Protein AF-A0A090LKA0-F1 (afdb_monomer_lite)

Secondary structure (DSSP, 8-state):
----PPPEES-GGGTTTTS-TTS-EESTTSSSHHHHHHHHHHHHH-HHHHHHTTGGGGG-----

InterPro domains:
  IPR001503 Glycosyl transferase family 10 [PTHR11929] (5-58)
  IPR038577 GT10-like, C-terminal domain superfamily [G3DSA:3.40.50.11660] (3-63)
  IPR055270 Fucosyltransferase, C-terminal [PF00852] (5-58)

Foldseek 3Di:
DPDLDAAEAADLVVPPVPDPSLRHHYPVVDPDPVRVVVVVVVCVVPVVSVCSSCVVPVVPDPDD

Organism: Strongyloides ratti (NCBI:txid34506)

Sequence (64 aa):
MPFTSIPIVNVRKLYENNIPKDSFIAMDDFKSPRKLVRYLKFLIKNKSKYLKFFDHRKLGWQTE

Radius of gyration: 12.85 Å; chains: 1; bounding box: 27×39×24 Å

pLDDT: mean 88.04, std 14.53, range [44.62, 98.62]

Structure (mmCIF, N/CA/C/O backbone):
data_AF-A0A090LKA0-F1
#
_entry.id   AF-A0A090LKA0-F1
#
loop_
_atom_site.group_PDB
_atom_site.id
_atom_site.type_symbol
_atom_site.label_atom_id
_atom_site.label_alt_id
_atom_site.label_comp_id
_atom_site.label_asym_id
_atom_site.label_entity_id
_atom_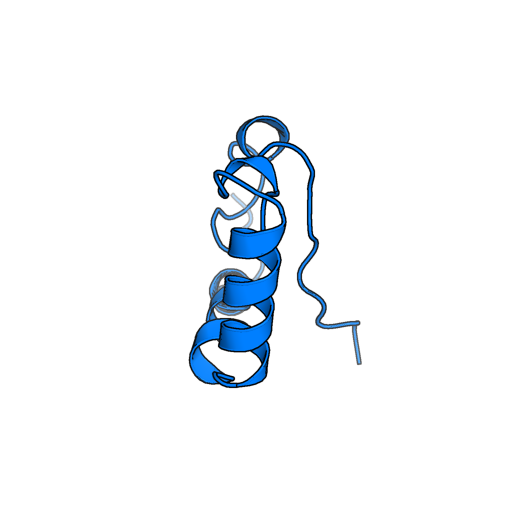site.label_seq_id
_atom_site.pdbx_PDB_ins_code
_atom_site.Cartn_x
_atom_site.Cartn_y
_atom_site.Cartn_z
_atom_site.occupancy
_atom_site.B_is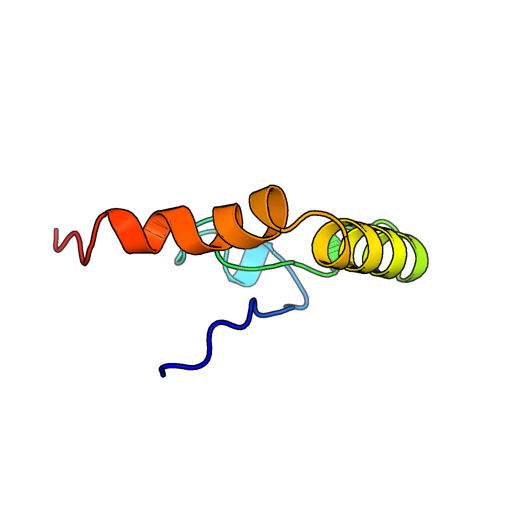o_or_equiv
_atom_site.auth_seq_id
_atom_site.auth_comp_id
_atom_site.auth_asym_id
_atom_site.auth_atom_id
_atom_site.pdbx_PDB_model_num
ATOM 1 N N . MET A 1 1 ? -19.751 12.091 1.594 1.00 47.31 1 MET A N 1
ATOM 2 C CA . MET A 1 1 ? -18.498 11.446 2.048 1.00 47.31 1 MET A CA 1
ATOM 3 C C . MET A 1 1 ? -17.561 11.398 0.852 1.00 47.31 1 MET A C 1
ATOM 5 O O . MET A 1 1 ? -17.937 10.743 -0.112 1.00 47.31 1 MET A O 1
ATOM 9 N N . PRO A 1 2 ? -16.422 12.112 0.823 1.00 52.38 2 PRO A N 1
ATOM 10 C CA . PRO A 1 2 ? -15.477 11.941 -0.276 1.00 52.38 2 PRO A CA 1
ATOM 11 C C . PRO A 1 2 ? -15.011 10.479 -0.288 1.00 52.38 2 PRO A C 1
ATOM 13 O O . PRO A 1 2 ? -14.748 9.907 0.771 1.00 52.38 2 PRO A O 1
ATOM 16 N N . PHE A 1 3 ? -14.984 9.859 -1.467 1.00 53.25 3 PHE A N 1
ATOM 17 C CA . PHE A 1 3 ? -14.631 8.452 -1.645 1.00 53.25 3 PHE A CA 1
ATOM 18 C C . PHE A 1 3 ? -13.243 8.172 -1.039 1.00 53.25 3 PHE A C 1
ATOM 20 O O . PHE A 1 3 ? -12.224 8.657 -1.523 1.00 53.25 3 PHE A O 1
ATOM 27 N N . THR A 1 4 ? -13.187 7.417 0.062 1.00 74.31 4 THR A N 1
ATOM 28 C CA . THR A 1 4 ? -11.942 7.044 0.755 1.00 74.31 4 THR A CA 1
ATOM 29 C C . THR A 1 4 ? -11.400 5.715 0.232 1.00 74.31 4 THR A C 1
ATOM 31 O O . THR A 1 4 ? -11.240 4.746 0.975 1.00 74.31 4 THR A O 1
ATOM 34 N N . SER A 1 5 ? -11.120 5.668 -1.070 1.00 88.19 5 SER A N 1
ATOM 35 C CA . SER A 1 5 ? -10.445 4.546 -1.731 1.00 88.19 5 SER A CA 1
ATOM 36 C C . SER A 1 5 ? -8.942 4.789 -1.844 1.00 88.19 5 SER A C 1
ATOM 38 O O . SER A 1 5 ? -8.504 5.929 -1.992 1.00 88.19 5 SER A O 1
ATOM 40 N N . ILE A 1 6 ? -8.158 3.711 -1.813 1.00 92.50 6 ILE A N 1
ATOM 41 C CA . ILE A 1 6 ? -6.721 3.746 -2.104 1.00 92.50 6 ILE A CA 1
ATOM 42 C C . ILE A 1 6 ? -6.536 3.385 -3.586 1.00 92.50 6 ILE A C 1
ATOM 44 O O . ILE A 1 6 ? -6.992 2.310 -3.989 1.00 92.50 6 ILE A O 1
ATOM 48 N N . PRO A 1 7 ? -5.901 4.235 -4.408 1.00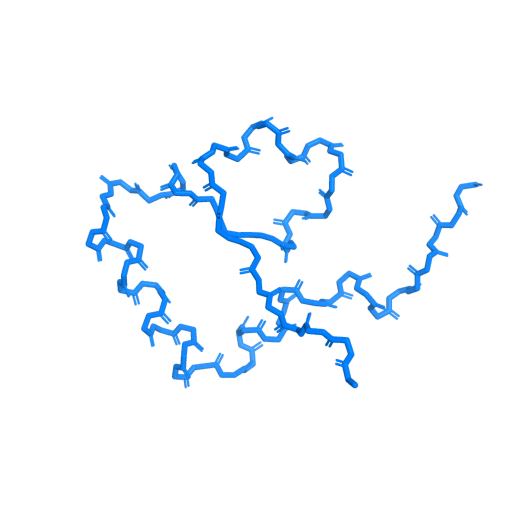 94.50 7 PRO A N 1
ATOM 49 C CA . PRO A 1 7 ? -5.614 3.901 -5.796 1.00 94.50 7 PRO A CA 1
ATOM 50 C C . PRO A 1 7 ? -4.608 2.747 -5.888 1.00 94.50 7 PRO A C 1
ATOM 52 O O . PRO A 1 7 ? -3.624 2.693 -5.144 1.00 94.50 7 PRO A O 1
ATOM 55 N N . ILE A 1 8 ? -4.854 1.840 -6.835 1.00 96.06 8 ILE A N 1
ATOM 56 C CA . ILE A 1 8 ? -3.892 0.820 -7.259 1.00 96.06 8 ILE A CA 1
ATOM 57 C C . ILE A 1 8 ? -3.322 1.274 -8.601 1.00 96.06 8 ILE A C 1
ATOM 59 O O . ILE A 1 8 ? -4.071 1.443 -9.561 1.00 96.06 8 ILE A O 1
ATOM 63 N N . VAL A 1 9 ? -2.013 1.499 -8.656 1.00 95.06 9 VAL A N 1
ATOM 64 C CA . VAL A 1 9 ? -1.307 2.038 -9.829 1.00 95.06 9 VAL A CA 1
ATOM 65 C C . VAL A 1 9 ? -0.350 1.007 -10.411 1.00 95.06 9 VAL A C 1
ATOM 67 O O . VAL A 1 9 ? 0.021 0.047 -9.741 1.00 95.06 9 VAL A O 1
ATOM 70 N N . ASN A 1 10 ? 0.086 1.216 -11.652 1.00 94.50 10 ASN A N 1
ATOM 71 C CA . ASN A 1 10 ? 0.960 0.268 -12.336 1.00 94.50 10 ASN A CA 1
ATOM 72 C C . ASN A 1 10 ? 2.395 0.256 -11.761 1.00 94.50 10 ASN A C 1
ATOM 74 O O . ASN A 1 10 ? 2.830 -0.763 -11.231 1.00 94.50 10 ASN A O 1
ATOM 78 N N . VAL A 1 11 ? 3.102 1.394 -11.823 1.00 95.69 11 VAL A N 1
ATOM 79 C CA . VAL A 1 11 ? 4.536 1.503 -11.489 1.00 95.69 11 VAL A CA 1
ATOM 80 C C . VAL A 1 11 ? 4.771 2.591 -10.443 1.00 95.69 11 VAL A C 1
ATOM 82 O O . VAL A 1 11 ? 4.413 3.747 -10.680 1.00 95.69 11 VAL A O 1
ATOM 85 N N . ARG A 1 12 ? 5.412 2.260 -9.314 1.00 95.75 12 ARG A N 1
ATOM 86 C CA . ARG A 1 12 ? 5.666 3.194 -8.198 1.00 95.75 12 ARG A CA 1
ATOM 87 C C . ARG A 1 12 ? 6.454 4.430 -8.620 1.00 95.75 12 ARG A C 1
ATOM 89 O O . ARG A 1 12 ? 6.085 5.550 -8.260 1.00 95.75 12 ARG A O 1
ATOM 96 N N . LYS A 1 13 ? 7.504 4.229 -9.416 1.00 95.25 13 LYS A N 1
ATOM 97 C CA . LYS A 1 13 ? 8.441 5.283 -9.838 1.00 95.25 13 LYS A CA 1
ATOM 98 C C . LYS A 1 13 ? 7.772 6.436 -10.598 1.00 95.25 13 LYS A C 1
ATOM 100 O O . LYS A 1 13 ? 8.298 7.543 -10.619 1.00 95.25 13 LYS A O 1
ATOM 105 N N . LEU A 1 14 ? 6.604 6.200 -11.201 1.00 94.31 14 LEU A N 1
ATOM 106 C CA . LEU A 1 14 ? 5.845 7.243 -11.900 1.00 94.31 14 LEU A CA 1
ATOM 107 C C . LEU A 1 14 ? 5.177 8.247 -10.947 1.00 94.31 14 LEU A C 1
ATOM 109 O O . LEU A 1 14 ? 4.836 9.347 -11.370 1.00 94.31 14 LEU A O 1
ATOM 113 N N . TYR A 1 15 ? 4.990 7.882 -9.676 1.00 91.81 15 TYR A N 1
ATOM 114 C CA . TYR A 1 15 ? 4.212 8.664 -8.714 1.00 91.81 15 TYR A CA 1
ATOM 115 C C . TYR A 1 15 ? 5.013 9.081 -7.476 1.00 91.81 15 TYR A C 1
ATOM 117 O O . TYR A 1 15 ? 4.763 10.149 -6.925 1.00 91.81 15 TYR A O 1
ATOM 125 N 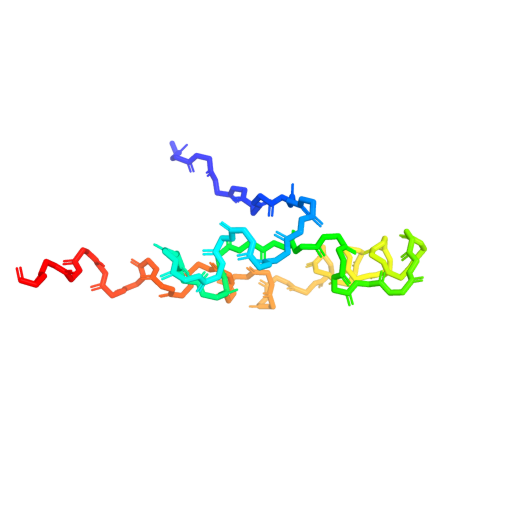N . GLU A 1 16 ? 5.991 8.281 -7.040 1.00 91.69 16 GLU A N 1
ATOM 126 C CA . GLU A 1 16 ? 6.645 8.431 -5.727 1.00 91.69 16 GLU A CA 1
ATOM 127 C C . GLU A 1 16 ? 7.351 9.772 -5.470 1.00 91.69 16 GLU A C 1
ATOM 129 O O . GLU A 1 16 ? 7.585 10.110 -4.312 1.00 91.69 16 GLU A O 1
ATOM 134 N N . ASN A 1 17 ? 7.667 10.530 -6.524 1.00 91.75 17 ASN A N 1
ATOM 135 C CA . ASN A 1 17 ? 8.318 11.838 -6.418 1.00 91.75 17 ASN A CA 1
ATOM 136 C C . ASN A 1 17 ? 7.336 12.995 -6.180 1.00 91.75 17 ASN A C 1
ATOM 138 O O . ASN A 1 17 ? 7.752 14.038 -5.693 1.00 91.75 17 ASN A O 1
ATOM 142 N N . ASN A 1 18 ? 6.056 12.827 -6.530 1.00 87.75 18 ASN A N 1
ATOM 143 C CA . ASN A 1 18 ? 5.083 13.926 -6.576 1.00 87.75 18 ASN A CA 1
ATOM 144 C C . ASN A 1 18 ? 3.941 13.774 -5.563 1.00 87.75 18 ASN A C 1
ATOM 146 O O . ASN A 1 18 ? 3.190 14.720 -5.342 1.00 87.75 18 ASN A O 1
ATOM 150 N N . ILE A 1 19 ? 3.761 12.585 -4.980 1.00 88.06 19 ILE A N 1
ATOM 151 C CA . ILE A 1 19 ? 2.682 12.307 -4.025 1.00 88.06 19 ILE A CA 1
ATOM 152 C C . ILE A 1 19 ? 3.200 11.540 -2.800 1.00 88.06 19 ILE A C 1
ATOM 154 O O . ILE A 1 19 ? 4.226 10.861 -2.885 1.00 88.06 19 ILE A O 1
ATOM 158 N N . PRO A 1 20 ? 2.493 11.589 -1.653 1.00 89.88 20 PRO A N 1
ATOM 159 C CA . PRO A 1 20 ? 2.916 10.883 -0.448 1.00 89.88 20 PRO A CA 1
ATOM 160 C C . PRO A 1 20 ? 3.092 9.379 -0.689 1.00 89.88 20 PRO A C 1
ATOM 162 O O . PRO A 1 20 ? 2.218 8.729 -1.266 1.00 89.88 20 PRO A O 1
ATOM 165 N N . LYS A 1 21 ? 4.198 8.805 -0.201 1.00 84.56 21 LYS A N 1
ATOM 166 C CA . LYS A 1 21 ? 4.579 7.399 -0.452 1.00 84.56 21 LYS A CA 1
ATOM 167 C C . LYS A 1 21 ? 3.519 6.380 -0.030 1.00 84.56 21 LYS A C 1
ATOM 169 O O . LYS A 1 21 ? 3.360 5.361 -0.701 1.00 84.56 21 LYS A O 1
ATOM 174 N N . ASP A 1 22 ? 2.791 6.688 1.040 1.00 86.44 22 ASP A N 1
ATOM 175 C CA . ASP A 1 22 ? 1.731 5.850 1.600 1.00 86.44 22 ASP A CA 1
ATOM 176 C C . ASP A 1 22 ? 0.337 6.240 1.081 1.00 86.44 22 ASP A C 1
ATOM 178 O O . ASP A 1 22 ? -0.653 5.933 1.718 1.00 86.44 22 ASP A O 1
ATOM 182 N N . SER A 1 23 ? 0.203 6.929 -0.056 1.00 91.81 23 SER A N 1
ATOM 183 C CA . SER A 1 23 ? -1.119 7.310 -0.597 1.00 91.81 23 SER A CA 1
ATOM 184 C C . SER A 1 23 ? -1.687 6.337 -1.641 1.00 91.81 23 SER A C 1
ATOM 186 O O . SER A 1 23 ? -2.853 6.458 -2.012 1.00 91.81 23 SER A O 1
ATOM 188 N N . PHE A 1 24 ? -0.903 5.354 -2.096 1.00 94.00 24 PHE A N 1
ATOM 189 C CA . PHE A 1 24 ? -1.272 4.419 -3.166 1.00 94.00 24 PHE A CA 1
ATOM 190 C C . PHE A 1 24 ? -0.611 3.044 -3.000 1.00 94.00 24 PHE A C 1
ATOM 192 O O . PHE A 1 24 ? 0.368 2.889 -2.271 1.00 94.00 24 PHE A O 1
ATOM 199 N N . ILE A 1 25 ? -1.128 2.045 -3.717 1.00 97.00 25 ILE A N 1
ATOM 200 C CA . ILE A 1 25 ? -0.540 0.701 -3.821 1.00 97.00 25 ILE A CA 1
ATOM 201 C C . ILE A 1 25 ? -0.031 0.517 -5.250 1.00 97.00 25 ILE A C 1
ATOM 203 O O . ILE A 1 25 ? -0.822 0.597 -6.187 1.00 97.00 25 ILE A O 1
ATOM 207 N N . ALA A 1 26 ? 1.260 0.252 -5.440 1.00 96.88 26 ALA A N 1
ATOM 208 C CA . ALA A 1 26 ? 1.798 -0.014 -6.770 1.00 96.88 26 ALA A CA 1
ATOM 209 C C . ALA A 1 26 ? 1.826 -1.517 -7.069 1.00 96.88 26 ALA A C 1
ATOM 211 O O . ALA A 1 26 ? 2.100 -2.335 -6.189 1.00 96.88 26 ALA A O 1
ATOM 212 N N . MET A 1 27 ? 1.507 -1.905 -8.303 1.00 97.44 27 MET A N 1
ATOM 213 C CA . MET A 1 27 ? 1.501 -3.311 -8.714 1.00 97.44 27 MET A CA 1
ATOM 214 C C . MET A 1 27 ? 2.923 -3.882 -8.781 1.00 97.44 27 MET A C 1
ATOM 216 O O . MET A 1 27 ? 3.125 -5.038 -8.403 1.00 97.44 27 MET A O 1
ATOM 220 N N . ASP A 1 28 ? 3.898 -3.073 -9.198 1.00 97.19 28 ASP A N 1
ATOM 221 C CA . ASP A 1 28 ? 5.318 -3.432 -9.301 1.00 97.19 28 ASP A CA 1
ATOM 222 C C . ASP A 1 28 ? 6.026 -3.625 -7.947 1.00 97.19 28 ASP A C 1
ATOM 224 O O . ASP A 1 28 ? 7.060 -4.292 -7.893 1.00 97.19 28 ASP A O 1
ATOM 228 N N . ASP A 1 29 ? 5.428 -3.179 -6.836 1.00 97.12 29 ASP A N 1
ATOM 229 C CA . ASP A 1 29 ? 5.887 -3.530 -5.482 1.00 97.12 29 ASP A CA 1
ATOM 230 C C . ASP A 1 29 ? 5.786 -5.046 -5.206 1.00 97.12 29 ASP A C 1
ATOM 232 O O . ASP A 1 29 ? 6.417 -5.590 -4.291 1.00 97.12 29 ASP A O 1
ATOM 236 N N . PHE A 1 30 ? 4.969 -5.765 -5.983 1.00 98.19 30 PHE A N 1
ATOM 237 C CA . PHE A 1 30 ? 4.692 -7.180 -5.784 1.00 98.19 30 PHE A CA 1
ATOM 238 C C . PHE A 1 30 ? 5.306 -8.027 -6.893 1.00 98.19 30 PHE A C 1
ATOM 240 O O . PHE A 1 30 ? 4.963 -7.917 -8.062 1.00 98.19 30 PHE A O 1
ATOM 247 N N . LYS A 1 31 ? 6.103 -9.031 -6.500 1.00 97.50 31 LYS A N 1
ATOM 248 C CA . LYS A 1 31 ? 6.705 -10.000 -7.441 1.00 97.50 31 LYS A CA 1
ATOM 249 C C . LYS A 1 31 ? 5.689 -10.815 -8.267 1.00 97.50 31 LYS A C 1
ATOM 251 O O . LYS A 1 31 ? 6.099 -11.579 -9.130 1.00 97.50 31 LYS A O 1
ATOM 256 N N . SER A 1 32 ? 4.394 -10.769 -7.933 1.00 98.00 32 SER A N 1
ATOM 257 C CA . SER A 1 32 ? 3.327 -11.397 -8.722 1.00 98.00 32 SER A CA 1
ATOM 258 C C . SER A 1 32 ? 1.931 -10.889 -8.328 1.00 98.00 32 SER A C 1
ATOM 260 O O . SER A 1 32 ? 1.723 -10.514 -7.165 1.00 98.00 32 SER A O 1
ATOM 262 N N . PRO A 1 33 ? 0.924 -11.006 -9.221 1.00 97.50 33 PRO A N 1
ATOM 263 C CA . PRO A 1 33 ? -0.467 -10.662 -8.905 1.00 97.50 33 PRO A CA 1
ATOM 264 C C . PRO A 1 33 ? -1.014 -11.407 -7.680 1.00 97.50 33 PRO A C 1
ATOM 266 O O . PRO A 1 33 ? -1.766 -10.858 -6.878 1.00 97.50 33 PRO A O 1
ATOM 269 N N . ARG A 1 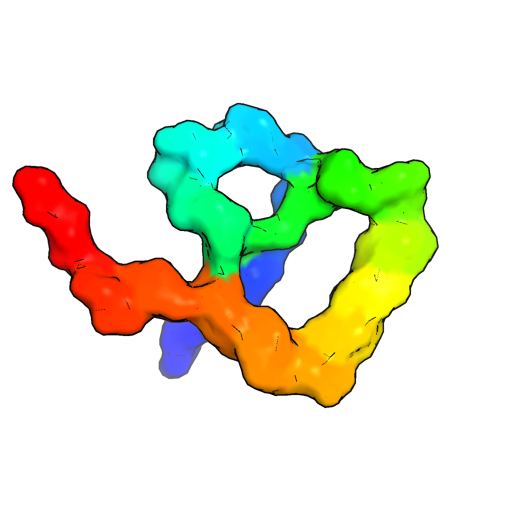34 ? -0.579 -12.657 -7.462 1.00 98.50 34 ARG A N 1
ATOM 270 C CA . ARG A 1 34 ? -0.987 -13.457 -6.296 1.00 98.50 34 ARG A CA 1
ATOM 271 C C . ARG A 1 34 ? -0.523 -12.833 -4.974 1.00 98.50 34 ARG A C 1
ATOM 273 O O . ARG A 1 34 ? -1.243 -12.921 -3.978 1.00 98.50 34 ARG A O 1
ATOM 280 N N . LYS A 1 35 ? 0.664 -12.214 -4.945 1.00 98.62 35 LYS A N 1
ATOM 281 C CA . LYS A 1 35 ? 1.169 -11.510 -3.755 1.00 98.62 35 LYS A CA 1
ATOM 282 C C . LYS A 1 35 ? 0.391 -10.222 -3.498 1.00 98.62 35 LYS A C 1
ATOM 284 O O . LYS A 1 35 ? 0.015 -10.001 -2.349 1.00 98.62 35 LYS A O 1
ATOM 289 N N . LEU A 1 36 ? 0.074 -9.460 -4.547 1.00 98.25 36 LEU A N 1
ATOM 290 C CA . LEU A 1 36 ? -0.805 -8.292 -4.445 1.00 98.25 36 LEU A CA 1
ATOM 291 C C . LEU A 1 36 ? -2.167 -8.686 -3.855 1.00 98.25 36 LEU A C 1
ATOM 293 O O . LEU A 1 36 ? -2.572 -8.142 -2.835 1.00 98.25 36 LEU A O 1
ATOM 297 N N . VAL A 1 37 ? -2.832 -9.712 -4.397 1.00 98.12 37 VAL A N 1
ATOM 298 C CA . VAL A 1 37 ? -4.130 -10.187 -3.875 1.00 98.12 37 VAL A CA 1
ATOM 299 C C . VAL A 1 37 ? -4.041 -10.593 -2.401 1.00 98.12 37 VAL A C 1
ATOM 301 O O . VAL A 1 37 ? -4.947 -10.300 -1.618 1.00 98.12 37 VAL A O 1
ATOM 304 N N . ARG A 1 38 ? -2.953 -11.255 -1.988 1.00 98.62 38 ARG A N 1
ATOM 305 C CA . ARG A 1 38 ? -2.741 -11.613 -0.578 1.00 98.62 38 ARG A CA 1
ATOM 306 C C . ARG A 1 38 ? -2.614 -10.369 0.305 1.00 98.62 38 ARG A C 1
ATOM 308 O O . ARG A 1 38 ? -3.197 -10.349 1.386 1.00 98.62 38 ARG A O 1
ATOM 315 N N . TYR A 1 39 ? -1.902 -9.347 -0.162 1.00 98.19 39 TYR A N 1
ATOM 316 C CA . TYR A 1 39 ? -1.773 -8.073 0.539 1.00 98.19 39 TYR A CA 1
ATOM 317 C C . TYR A 1 39 ? -3.106 -7.317 0.625 1.00 98.19 39 TYR A C 1
ATOM 319 O O . TYR A 1 39 ? -3.481 -6.868 1.705 1.00 98.19 39 TYR A O 1
ATOM 327 N N . LEU A 1 40 ? -3.893 -7.276 -0.454 1.00 97.62 40 LEU A N 1
ATOM 328 C CA . LEU A 1 40 ? -5.228 -6.668 -0.441 1.00 97.62 40 LEU A CA 1
ATOM 329 C C . LEU A 1 40 ? -6.167 -7.381 0.546 1.00 97.62 40 LEU A C 1
ATOM 331 O O . LEU A 1 40 ? -6.831 -6.732 1.352 1.00 97.62 40 LEU A O 1
ATOM 335 N N . LYS A 1 41 ? -6.168 -8.722 0.567 1.00 98.31 41 LYS A N 1
ATOM 336 C CA . LYS A 1 41 ? -6.920 -9.510 1.563 1.00 98.31 41 LYS A CA 1
ATOM 337 C C . LYS A 1 41 ? -6.454 -9.236 2.994 1.00 98.31 41 LYS A C 1
ATOM 339 O O . LYS A 1 41 ? -7.277 -9.218 3.907 1.00 98.31 41 LYS A O 1
ATOM 344 N N . PHE A 1 42 ? -5.154 -9.024 3.198 1.00 98.19 42 PHE A N 1
ATOM 345 C CA . PHE A 1 42 ? -4.616 -8.600 4.486 1.00 98.19 42 PHE A CA 1
ATOM 346 C C . PHE A 1 42 ? -5.153 -7.219 4.886 1.00 98.19 42 PHE A C 1
ATOM 348 O O . PHE A 1 42 ? -5.636 -7.082 6.006 1.00 98.19 42 PHE A O 1
ATOM 355 N N . LEU A 1 43 ? -5.154 -6.232 3.985 1.00 96.44 43 LEU A N 1
ATOM 356 C CA . LEU A 1 43 ? -5.682 -4.892 4.266 1.00 96.44 43 LEU A CA 1
ATOM 357 C C . LEU A 1 43 ? -7.178 -4.903 4.600 1.00 96.44 43 LEU A C 1
ATOM 359 O O . LEU A 1 43 ? -7.573 -4.269 5.575 1.00 96.44 43 LEU A O 1
ATOM 363 N N . ILE A 1 44 ? -7.985 -5.684 3.871 1.00 95.31 44 ILE A N 1
ATOM 364 C CA . ILE A 1 44 ? -9.425 -5.858 4.148 1.00 95.31 44 ILE A CA 1
ATOM 365 C C . ILE A 1 44 ? -9.659 -6.327 5.591 1.00 95.31 44 ILE A C 1
ATOM 367 O O . ILE A 1 44 ? -10.565 -5.847 6.266 1.00 95.31 44 ILE A O 1
ATOM 371 N N . LYS A 1 45 ? -8.820 -7.243 6.088 1.00 97.50 45 LYS A N 1
ATOM 372 C CA . LYS A 1 45 ? -8.918 -7.772 7.457 1.00 97.50 45 LYS A CA 1
ATOM 373 C C . LYS A 1 45 ? -8.302 -6.854 8.518 1.00 97.50 45 LYS A C 1
ATOM 375 O O . LYS A 1 45 ? -8.570 -7.037 9.699 1.00 97.50 45 LYS A O 1
ATOM 380 N N . ASN A 1 46 ? -7.470 -5.887 8.127 1.00 97.12 46 ASN A N 1
ATOM 381 C CA . ASN A 1 46 ? -6.665 -5.077 9.042 1.00 97.12 46 ASN A CA 1
ATOM 382 C C . ASN A 1 46 ? -6.944 -3.582 8.848 1.00 97.12 46 ASN A C 1
ATOM 384 O O . ASN A 1 46 ? -6.128 -2.847 8.286 1.00 97.12 46 ASN A O 1
ATOM 388 N N . LYS A 1 47 ? -8.075 -3.109 9.389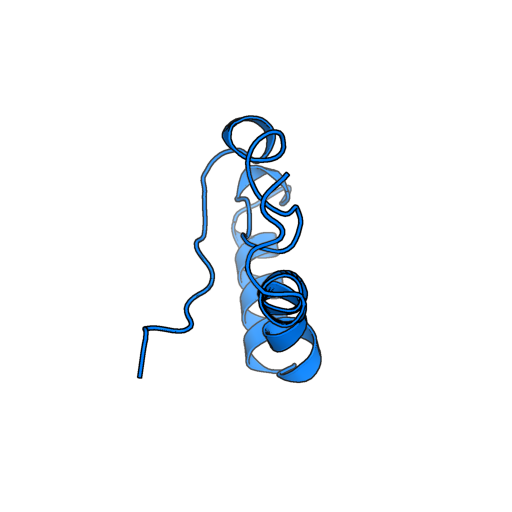 1.00 91.88 47 LYS A N 1
ATOM 389 C CA . LYS A 1 47 ? -8.528 -1.711 9.270 1.00 91.88 47 LYS A CA 1
ATOM 390 C C . LYS A 1 47 ? -7.464 -0.687 9.680 1.00 91.88 47 LYS A C 1
ATOM 392 O O . LYS A 1 47 ? -7.289 0.307 8.990 1.00 91.88 47 LYS A O 1
ATOM 397 N N . SER A 1 48 ? -6.713 -0.936 10.757 1.00 93.69 48 SER A N 1
ATOM 398 C CA . SER A 1 48 ? -5.624 -0.041 11.186 1.00 93.69 48 SER A CA 1
ATOM 399 C C . SER A 1 48 ? -4.553 0.130 10.100 1.00 93.69 48 SER A C 1
ATOM 401 O O . SER A 1 48 ? -4.123 1.248 9.838 1.00 93.69 48 SER A O 1
ATOM 403 N N . LYS A 1 49 ? -4.167 -0.955 9.415 1.00 94.81 49 LYS A N 1
ATOM 404 C CA . LYS A 1 49 ? -3.191 -0.910 8.315 1.00 94.81 49 LYS A CA 1
ATOM 405 C C . LYS A 1 49 ? -3.760 -0.205 7.087 1.00 94.81 49 LYS A C 1
ATOM 407 O O . LYS A 1 49 ? -3.049 0.585 6.485 1.00 94.81 49 LYS A O 1
ATOM 412 N N . TYR A 1 50 ? -5.031 -0.445 6.761 1.00 93.38 50 TYR A N 1
ATOM 413 C CA . TYR A 1 50 ? -5.727 0.277 5.693 1.00 93.38 50 TYR A CA 1
ATOM 414 C C . TYR A 1 50 ? -5.763 1.790 5.957 1.00 93.38 50 TYR A C 1
ATOM 416 O O . TYR A 1 50 ? -5.470 2.583 5.071 1.00 93.38 50 TYR A O 1
ATOM 424 N N . LEU A 1 51 ? -6.060 2.204 7.194 1.00 91.62 51 LEU A N 1
ATOM 425 C CA . LEU A 1 51 ? -6.172 3.620 7.547 1.00 91.62 51 LEU A CA 1
ATOM 426 C C . LEU A 1 51 ? -4.843 4.386 7.479 1.00 91.62 51 LEU A C 1
ATOM 428 O O . LEU A 1 51 ? -4.881 5.594 7.251 1.00 91.62 51 LEU A O 1
ATOM 432 N N . LYS A 1 52 ? -3.692 3.707 7.601 1.00 91.50 52 LYS A N 1
ATOM 433 C CA . LYS A 1 52 ? -2.371 4.347 7.463 1.00 91.50 52 LYS A CA 1
ATOM 434 C C . LYS A 1 52 ? -2.160 5.003 6.103 1.00 91.50 52 LYS A C 1
ATOM 436 O O . LYS A 1 52 ? -1.476 6.016 6.025 1.00 91.50 52 LYS A O 1
ATOM 441 N N . PHE A 1 53 ? -2.818 4.503 5.053 1.00 92.62 53 PHE A N 1
ATOM 442 C CA . PHE A 1 53 ? -2.706 5.099 3.720 1.00 92.62 53 PHE A CA 1
ATOM 443 C C . PHE A 1 53 ? -3.242 6.538 3.635 1.00 92.62 53 PHE A C 1
ATOM 445 O O . PHE A 1 53 ? -3.034 7.266 2.667 1.00 92.62 53 PHE A O 1
ATOM 452 N N . PHE A 1 54 ? -3.958 6.972 4.667 1.00 90.06 54 PHE A N 1
ATOM 453 C CA . PHE A 1 54 ? -4.572 8.285 4.738 1.00 90.06 54 PHE A CA 1
ATOM 454 C C . PHE A 1 54 ? -3.928 9.182 5.793 1.00 90.06 54 PHE A C 1
ATOM 456 O O . PHE A 1 54 ? -4.436 10.278 6.023 1.00 90.06 54 PHE A O 1
ATOM 463 N N . ASP A 1 55 ? -2.823 8.753 6.413 1.00 89.31 55 ASP A N 1
ATOM 464 C CA . ASP A 1 55 ? -2.136 9.527 7.451 1.00 89.31 55 ASP A CA 1
ATOM 465 C C . ASP A 1 55 ? -1.631 10.874 6.917 1.00 89.31 55 ASP A C 1
ATOM 467 O O . ASP A 1 55 ? -1.752 11.882 7.608 1.00 89.31 55 ASP A O 1
ATOM 471 N N . HIS A 1 56 ? -1.205 10.930 5.651 1.00 84.31 56 HIS A N 1
ATOM 472 C CA . HIS A 1 56 ? -0.819 12.177 4.981 1.00 84.31 56 HIS A CA 1
ATOM 473 C C . HIS A 1 56 ? -1.939 13.236 4.970 1.00 84.31 56 HIS A C 1
ATOM 475 O O . HIS A 1 56 ? -1.657 14.427 4.965 1.00 84.31 56 HIS A O 1
ATOM 481 N N . ARG A 1 57 ? -3.216 12.827 5.026 1.00 85.69 57 ARG A N 1
ATOM 482 C CA . ARG A 1 57 ? -4.365 13.752 5.054 1.00 85.69 57 ARG A CA 1
ATOM 483 C C . ARG A 1 57 ? -4.615 14.357 6.433 1.00 85.69 57 ARG A C 1
ATOM 485 O O . ARG A 1 57 ? -5.339 15.341 6.532 1.00 85.69 57 ARG A O 1
ATOM 492 N N . LYS A 1 58 ? -4.042 13.782 7.496 1.00 80.56 58 LYS A N 1
ATOM 493 C CA . LYS A 1 58 ? -4.175 14.306 8.867 1.00 80.56 58 LYS A CA 1
ATOM 494 C C . LYS A 1 58 ? -3.392 15.601 9.070 1.00 80.56 58 LYS A C 1
ATOM 496 O O . LYS A 1 58 ? -3.732 16.368 9.959 1.00 80.56 58 LYS A O 1
ATOM 501 N N . LEU A 1 59 ? -2.364 15.825 8.254 1.00 68.50 59 LEU A N 1
ATOM 502 C CA . LEU A 1 59 ? -1.510 17.010 8.314 1.00 68.50 59 LEU A CA 1
ATOM 503 C C . LEU A 1 59 ? -2.125 18.230 7.600 1.00 68.50 59 LEU A C 1
ATOM 505 O O . LEU A 1 59 ? -1.608 19.330 7.754 1.00 68.50 59 LEU A O 1
ATOM 509 N N . GLY A 1 60 ? -3.237 18.060 6.869 1.00 65.81 60 GLY A N 1
ATOM 510 C CA . GLY A 1 60 ? -3.836 19.118 6.046 1.00 65.81 60 GLY A CA 1
ATOM 511 C C . GLY A 1 60 ? -3.034 19.412 4.770 1.00 65.81 60 GLY A C 1
ATOM 512 O O . GLY A 1 60 ? -2.128 18.661 4.410 1.00 65.81 60 GLY A O 1
ATOM 513 N N . TRP A 1 61 ? -3.380 20.495 4.065 1.00 58.81 61 TRP A N 1
ATOM 514 C CA . TRP A 1 61 ? -2.530 21.042 3.004 1.00 58.81 61 TRP A CA 1
ATOM 515 C C . TRP A 1 61 ? -1.349 21.749 3.667 1.00 58.81 61 TRP A C 1
ATOM 517 O O . TRP A 1 61 ? -1.527 22.818 4.245 1.00 58.81 61 TRP A O 1
ATOM 527 N N . GLN A 1 62 ? -0.156 21.165 3.603 1.00 58.12 62 GLN A N 1
ATOM 528 C CA . GLN A 1 62 ? 1.058 21.941 3.831 1.00 58.12 62 GLN A CA 1
ATOM 529 C C . GLN A 1 62 ? 1.375 22.644 2.514 1.00 58.12 62 GLN A C 1
ATOM 531 O O . GLN A 1 62 ? 1.987 22.065 1.623 1.00 58.12 62 GLN A O 1
ATOM 536 N N . THR A 1 63 ? 0.825 23.847 2.350 1.00 44.91 63 THR A N 1
ATOM 537 C CA . THR A 1 63 ? 1.343 24.822 1.388 1.00 44.91 63 THR A CA 1
ATOM 538 C C . THR A 1 63 ? 2.754 25.183 1.827 1.00 44.91 63 THR A C 1
ATOM 540 O O . THR A 1 63 ? 2.930 25.641 2.959 1.00 44.91 63 THR A O 1
ATOM 543 N N . GLU A 1 64 ? 3.725 24.912 0.956 1.00 44.62 64 GLU A N 1
ATOM 544 C CA . GLU A 1 64 ? 5.014 25.613 0.967 1.00 44.62 64 GLU A CA 1
ATOM 545 C C . GLU A 1 64 ? 4.803 27.130 0.860 1.00 44.62 64 GLU A C 1
ATOM 547 O O . GLU A 1 64 ? 3.826 27.548 0.188 1.00 44.62 64 GLU A O 1
#